Protein AF-A0AAW1N102-F1 (afdb_monomer_lite)

pLDDT: mean 80.51, std 17.34, range [40.53, 95.25]

Organism: Popillia japonica (NCBI:txid7064)

Sequence (116 aa):
MAQPAQQYQPYTPKVELMEFDNWYEGSQIMRALHAMQRQNFHLQTSRSNMLDILNGLDTQAPFAKAKRFPDGKIYICESSGDWARKLMQLRIALDFKDPVKDPKATSINTCVFVVD

Structure (mmCIF, N/CA/C/O backbone):
data_AF-A0AAW1N102-F1
#
_entry.id   AF-A0AAW1N102-F1
#
loop_
_atom_site.group_PDB
_atom_site.id
_atom_site.type_symbol
_atom_site.label_atom_id
_atom_site.label_alt_id
_atom_site.label_comp_id
_atom_site.label_asym_id
_atom_site.label_entity_id
_atom_site.label_seq_id
_atom_site.pdbx_PDB_ins_code
_atom_site.Cartn_x
_atom_site.Cartn_y
_atom_site.Cartn_z
_atom_site.occupancy
_atom_site.B_iso_or_equiv
_atom_site.auth_seq_id
_atom_site.auth_comp_id
_atom_site.auth_asym_id
_atom_site.auth_atom_id
_atom_site.pdbx_PDB_model_num
ATOM 1 N N . MET A 1 1 ? -19.792 -25.028 25.383 1.00 46.50 1 MET A N 1
ATOM 2 C CA . MET A 1 1 ? -19.231 -23.997 26.283 1.00 46.50 1 MET A CA 1
ATOM 3 C C . MET A 1 1 ? -19.065 -22.729 25.460 1.00 46.50 1 MET A C 1
ATOM 5 O O . MET A 1 1 ? -18.263 -22.739 24.537 1.00 46.50 1 MET A O 1
ATOM 9 N N . ALA A 1 2 ? -19.899 -21.710 25.681 1.00 49.56 2 ALA A N 1
ATOM 10 C CA . ALA A 1 2 ? -19.805 -20.442 24.956 1.00 49.56 2 ALA A CA 1
ATOM 11 C C . ALA A 1 2 ? -18.636 -19.627 25.529 1.00 49.56 2 ALA A C 1
ATOM 13 O O . ALA A 1 2 ? -18.536 -19.487 26.747 1.00 49.56 2 ALA A O 1
ATOM 14 N N . GLN A 1 3 ? -17.736 -19.140 24.672 1.00 55.53 3 GLN A N 1
ATOM 15 C CA . GLN A 1 3 ? -16.681 -18.220 25.098 1.00 55.53 3 GLN A CA 1
ATOM 16 C C . GLN A 1 3 ? -17.335 -16.946 25.657 1.00 55.53 3 GLN A C 1
ATOM 18 O O . GLN A 1 3 ? -18.270 -16.437 25.033 1.00 55.53 3 GLN A O 1
ATOM 23 N N . PRO A 1 4 ? -16.895 -16.435 26.822 1.00 51.41 4 PRO A N 1
ATOM 24 C CA . PRO A 1 4 ? -17.420 -15.183 27.343 1.00 51.41 4 PRO A CA 1
ATOM 25 C C . PRO A 1 4 ? -17.129 -14.072 26.330 1.00 51.41 4 PRO A C 1
ATOM 27 O O . PRO A 1 4 ? -16.001 -13.947 25.850 1.00 51.41 4 PRO A O 1
ATOM 30 N N . ALA A 1 5 ? -18.154 -13.290 25.986 1.00 58.06 5 ALA A N 1
ATOM 31 C CA . ALA A 1 5 ? -18.010 -12.140 25.106 1.00 58.06 5 ALA A CA 1
ATOM 32 C C . ALA A 1 5 ? -16.941 -11.207 25.691 1.00 58.06 5 ALA A C 1
ATOM 34 O O . ALA A 1 5 ? -17.115 -10.667 26.785 1.00 58.06 5 ALA A O 1
ATOM 35 N N . GLN A 1 6 ? -15.809 -11.065 24.998 1.00 57.34 6 GLN A N 1
ATOM 36 C CA . GLN A 1 6 ? -14.737 -10.175 25.429 1.00 57.34 6 GLN A CA 1
ATOM 37 C C . GLN A 1 6 ? -15.283 -8.746 25.494 1.00 57.34 6 GLN A C 1
ATOM 39 O O . GLN A 1 6 ? -15.721 -8.184 24.490 1.00 57.34 6 GLN A O 1
ATOM 44 N N . GLN A 1 7 ? -15.280 -8.168 26.694 1.00 61.28 7 GLN A N 1
ATOM 45 C CA . GLN A 1 7 ? -15.655 -6.778 26.913 1.00 61.28 7 GLN A CA 1
ATOM 46 C C . GLN A 1 7 ? -14.703 -5.874 26.116 1.00 61.28 7 GLN A C 1
ATOM 48 O O . GLN A 1 7 ? -13.484 -5.972 26.258 1.00 61.28 7 GLN A O 1
ATOM 53 N N . TYR A 1 8 ? -15.263 -5.012 25.261 1.00 63.50 8 TYR A N 1
ATOM 54 C CA . TYR A 1 8 ? -14.492 -4.095 24.419 1.00 63.50 8 TYR A CA 1
ATOM 55 C C . TYR A 1 8 ? -13.621 -3.189 25.299 1.00 63.50 8 TYR A C 1
ATOM 57 O O . TYR A 1 8 ? -14.144 -2.463 26.148 1.00 63.50 8 TYR A O 1
ATOM 65 N N . GLN A 1 9 ? -12.298 -3.247 25.123 1.00 65.19 9 GLN A N 1
ATOM 66 C CA . GLN A 1 9 ? -11.386 -2.414 25.902 1.00 65.19 9 GLN A CA 1
ATOM 67 C C . GLN A 1 9 ? -11.444 -0.953 25.424 1.00 65.19 9 GLN A C 1
ATOM 69 O O . GLN A 1 9 ? -11.537 -0.704 24.219 1.00 65.19 9 GLN A O 1
ATOM 74 N N . PRO A 1 10 ? -11.399 0.027 26.344 1.00 63.66 10 PRO A N 1
ATOM 75 C CA . PRO A 1 10 ? -11.389 1.440 25.985 1.00 63.66 10 PRO A CA 1
ATOM 76 C C . PRO A 1 10 ? -10.142 1.813 25.168 1.00 63.66 10 PRO A C 1
ATOM 78 O O . PRO A 1 10 ? -9.112 1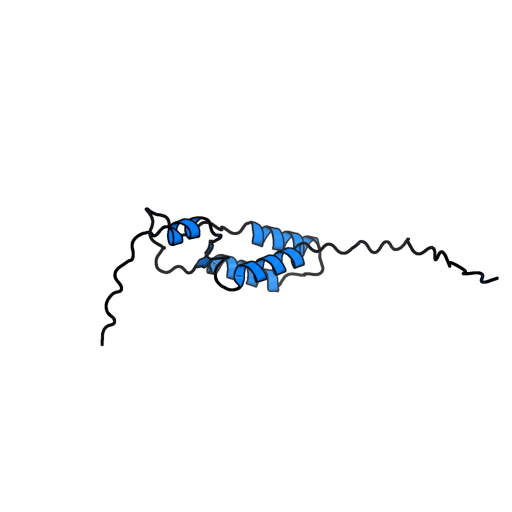.146 25.245 1.00 63.66 10 PRO A O 1
ATOM 81 N N . TYR A 1 11 ? -10.245 2.896 24.390 1.00 67.38 11 TYR A N 1
ATOM 82 C CA . TYR A 1 11 ? -9.155 3.458 23.582 1.00 67.38 11 TYR A CA 1
ATOM 83 C C . TYR A 1 11 ? -7.968 3.809 24.493 1.00 67.38 11 TYR A C 1
ATOM 85 O O . TYR A 1 11 ? -8.004 4.808 25.210 1.00 67.38 11 TYR A O 1
ATOM 93 N N . THR A 1 12 ? -6.957 2.940 24.543 1.00 76.00 12 THR A N 1
ATOM 94 C CA . THR A 1 12 ? -5.747 3.161 25.349 1.00 76.00 12 THR A CA 1
ATOM 95 C C . THR A 1 12 ? -4.732 3.986 24.553 1.00 76.00 12 THR A C 1
ATOM 97 O O . THR A 1 12 ? -4.757 3.933 23.322 1.00 76.00 12 THR A O 1
ATOM 100 N N . PRO A 1 13 ? -3.779 4.681 25.206 1.00 76.88 13 PRO A N 1
ATOM 101 C CA . PRO A 1 13 ? -2.740 5.448 24.506 1.00 76.88 13 PRO A CA 1
ATOM 102 C C . PRO A 1 13 ? -1.952 4.619 23.482 1.00 76.88 13 PRO A C 1
ATOM 104 O O . PRO A 1 13 ? -1.515 5.119 22.454 1.00 76.88 13 PRO A O 1
ATOM 107 N N . LYS A 1 14 ? -1.806 3.312 23.730 1.00 78.19 14 LYS A N 1
ATOM 108 C CA . LYS A 1 14 ? -1.167 2.390 22.788 1.00 78.19 14 LYS A CA 1
ATOM 109 C C . LYS A 1 14 ? -1.973 2.224 21.494 1.00 78.19 14 LYS A C 1
ATOM 111 O O . LYS A 1 14 ? -1.375 2.135 20.433 1.00 78.19 14 LYS A O 1
ATOM 116 N N . VAL A 1 15 ? -3.303 2.179 21.580 1.00 77.56 15 VAL A N 1
ATOM 117 C CA . VAL A 1 15 ? -4.196 2.082 20.411 1.00 77.56 15 VAL A CA 1
ATOM 118 C C . VAL A 1 15 ? -4.215 3.398 19.636 1.00 77.56 15 VAL A C 1
ATOM 120 O O . VAL A 1 15 ? -4.246 3.372 18.413 1.00 77.56 15 VAL A O 1
ATOM 123 N N . GLU A 1 16 ? -4.115 4.532 20.332 1.00 80.62 16 GLU A N 1
ATOM 124 C CA . GLU A 1 16 ? -3.989 5.854 19.707 1.00 80.62 16 GLU A CA 1
ATOM 125 C C . GLU A 1 16 ? -2.715 5.970 18.862 1.00 80.62 16 GLU A C 1
ATOM 127 O O . GLU A 1 16 ? -2.771 6.436 17.732 1.00 80.62 16 GLU A O 1
ATOM 132 N N . LEU A 1 17 ? -1.582 5.452 19.347 1.00 83.88 17 LEU A N 1
ATOM 133 C CA . LEU A 1 17 ? -0.347 5.410 18.555 1.00 83.88 17 LEU A CA 1
ATOM 134 C C . LEU A 1 17 ? -0.481 4.547 17.291 1.00 83.88 17 LEU A C 1
ATOM 136 O O . LEU A 1 17 ? 0.11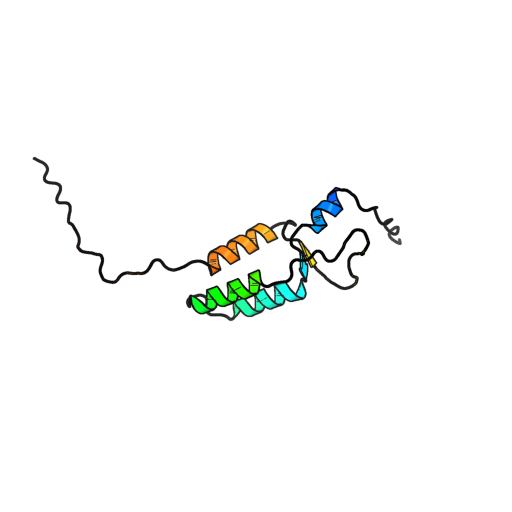8 4.870 16.270 1.00 83.88 17 LEU A O 1
ATOM 140 N N . MET A 1 18 ? -1.291 3.485 17.335 1.00 84.69 18 MET A N 1
ATOM 141 C CA . MET A 1 18 ? -1.533 2.629 16.170 1.00 84.69 18 MET A CA 1
ATOM 142 C C . MET A 1 18 ? -2.385 3.312 15.092 1.00 84.69 18 MET A C 1
ATOM 144 O O . MET A 1 18 ? -2.387 2.838 13.962 1.00 84.69 18 MET A O 1
ATOM 148 N N . GLU A 1 19 ? -3.099 4.401 15.393 1.00 87.12 19 GLU A N 1
ATOM 149 C CA . GLU A 1 19 ? -3.821 5.195 14.383 1.00 87.12 19 GLU A CA 1
ATOM 150 C C . GLU A 1 19 ? -2.856 5.893 13.405 1.00 87.12 19 GLU A C 1
ATOM 152 O O . GLU A 1 19 ? -3.221 6.170 12.266 1.00 87.12 19 GLU A O 1
ATOM 157 N N . PHE A 1 20 ? -1.612 6.131 13.832 1.00 87.38 20 PHE A N 1
ATOM 158 C CA . PHE A 1 20 ? -0.573 6.788 13.032 1.00 87.38 20 PHE A CA 1
ATOM 159 C C . PHE A 1 20 ? 0.320 5.815 12.253 1.00 87.38 20 PHE A C 1
ATOM 161 O O . PHE A 1 20 ? 1.187 6.254 11.499 1.00 87.38 20 PHE A O 1
ATOM 168 N N . ASP A 1 21 ? 0.135 4.509 12.442 1.00 90.69 21 ASP A N 1
ATOM 169 C CA . ASP A 1 21 ? 0.822 3.498 11.643 1.00 90.69 21 ASP A CA 1
ATOM 170 C C . ASP A 1 21 ? 0.228 3.405 10.231 1.00 90.69 21 ASP A C 1
ATOM 172 O O . ASP A 1 21 ? -0.906 3.807 9.974 1.00 90.69 21 ASP A O 1
ATOM 176 N N . ASN A 1 22 ? 0.985 2.806 9.311 1.00 92.62 22 ASN A N 1
ATOM 177 C CA . ASN A 1 22 ? 0.478 2.493 7.980 1.00 92.62 22 ASN A CA 1
ATOM 178 C C . ASN A 1 22 ? -0.392 1.231 8.020 1.00 92.62 22 ASN A C 1
ATOM 180 O O . ASN A 1 22 ? 0.079 0.137 8.353 1.00 92.62 22 ASN A O 1
ATOM 184 N N . TRP A 1 23 ? -1.653 1.376 7.619 1.00 94.69 23 TRP A N 1
ATOM 185 C CA . TRP A 1 23 ? -2.623 0.293 7.510 1.00 94.69 23 TRP A CA 1
ATOM 186 C C . TRP A 1 23 ? -3.049 0.076 6.071 1.00 94.69 23 TRP A C 1
ATOM 188 O O . TRP A 1 23 ? -3.667 0.930 5.451 1.00 94.69 23 TRP A O 1
ATOM 198 N N . TYR A 1 24 ? -2.803 -1.123 5.565 1.00 94.69 24 TYR A N 1
ATOM 199 C CA . TYR A 1 24 ? -3.195 -1.512 4.220 1.00 94.69 24 TYR A CA 1
ATOM 200 C C . TYR A 1 24 ? -4.469 -2.346 4.258 1.00 94.69 24 TYR A C 1
ATOM 202 O O . TYR A 1 24 ? -4.546 -3.327 5.001 1.00 94.69 24 TYR A O 1
ATOM 210 N N . GLU A 1 25 ? -5.454 -2.039 3.413 1.00 94.75 25 GLU A N 1
ATOM 211 C CA . GLU A 1 25 ? -6.565 -2.970 3.190 1.00 94.75 25 GLU A CA 1
ATOM 212 C C . GLU A 1 25 ? -6.026 -4.247 2.523 1.00 94.75 25 GLU A C 1
ATOM 214 O O . GLU A 1 25 ? -5.448 -4.208 1.431 1.00 94.75 25 GLU A O 1
ATOM 219 N N . GLY A 1 26 ? -6.239 -5.398 3.164 1.00 92.69 26 GLY A N 1
ATOM 220 C CA . GLY A 1 26 ? -5.635 -6.677 2.787 1.00 92.69 26 GLY A CA 1
ATOM 221 C C . GLY A 1 26 ? -5.910 -7.074 1.335 1.00 92.69 26 GLY A C 1
ATOM 222 O O . GLY A 1 26 ? -5.017 -7.531 0.626 1.00 92.69 26 GLY A O 1
ATOM 223 N N . SER A 1 27 ? -7.123 -6.833 0.835 1.00 92.88 27 SER A N 1
ATOM 224 C CA . SER A 1 27 ? -7.469 -7.106 -0.565 1.00 92.88 27 SER A CA 1
ATOM 225 C C . SER A 1 27 ? -6.773 -6.179 -1.560 1.00 92.88 27 SER A C 1
ATOM 227 O O . SER A 1 27 ? -6.547 -6.577 -2.702 1.00 92.88 27 SER A O 1
ATOM 229 N N . GLN A 1 28 ? -6.454 -4.937 -1.190 1.00 93.62 28 GLN A N 1
ATOM 230 C CA . GLN A 1 28 ? -5.758 -4.011 -2.087 1.00 93.62 28 GLN A CA 1
ATOM 231 C C . GLN A 1 28 ? -4.286 -4.383 -2.213 1.00 93.62 28 GLN A C 1
ATOM 233 O O . GLN A 1 28 ? -3.810 -4.615 -3.325 1.00 93.62 28 GLN A O 1
ATOM 238 N N . ILE A 1 29 ? -3.601 -4.540 -1.080 1.00 94.06 29 ILE A N 1
ATOM 239 C CA . ILE A 1 29 ? -2.181 -4.898 -1.062 1.00 94.06 29 ILE A CA 1
ATOM 240 C C . ILE A 1 29 ? -1.934 -6.264 -1.711 1.00 94.06 29 ILE A C 1
ATOM 242 O O . ILE A 1 29 ? -1.047 -6.387 -2.550 1.00 94.06 29 ILE A O 1
ATOM 246 N N . MET A 1 30 ? -2.768 -7.274 -1.439 1.00 94.12 30 MET A N 1
ATOM 247 C CA . MET A 1 30 ? -2.610 -8.590 -2.068 1.00 94.12 30 MET A CA 1
ATOM 248 C C . MET A 1 30 ? -2.857 -8.556 -3.579 1.00 94.12 30 MET A C 1
ATOM 250 O O . MET A 1 30 ? -2.140 -9.223 -4.325 1.00 94.12 30 MET A O 1
ATOM 254 N N . ARG A 1 31 ? -3.824 -7.759 -4.058 1.00 94.31 31 ARG A N 1
ATOM 255 C CA . ARG A 1 31 ? -4.036 -7.563 -5.503 1.00 94.31 31 ARG A CA 1
ATOM 256 C C . ARG A 1 31 ? -2.842 -6.878 -6.158 1.00 94.31 31 ARG A C 1
ATOM 258 O O . ARG A 1 31 ? -2.421 -7.326 -7.221 1.00 94.31 31 ARG A O 1
ATOM 265 N N . ALA A 1 32 ? -2.285 -5.846 -5.523 1.00 93.81 32 ALA A N 1
ATOM 266 C CA . ALA A 1 32 ? -1.096 -5.159 -6.017 1.00 93.81 32 ALA A CA 1
ATOM 267 C C . ALA A 1 32 ? 0.100 -6.120 -6.111 1.00 93.81 32 ALA A C 1
ATOM 269 O O . ALA A 1 32 ? 0.684 -6.270 -7.182 1.00 93.81 32 ALA A O 1
ATOM 270 N N . LEU A 1 33 ? 0.396 -6.858 -5.036 1.00 94.31 33 LEU A N 1
ATOM 271 C CA . LEU A 1 33 ? 1.491 -7.833 -5.005 1.00 94.31 33 LEU A CA 1
ATOM 272 C C . LEU A 1 33 ? 1.311 -8.941 -6.054 1.00 94.31 33 LEU A C 1
ATOM 274 O O . LEU A 1 33 ? 2.255 -9.288 -6.760 1.00 94.31 33 LEU A O 1
ATOM 278 N N . HIS A 1 34 ? 0.096 -9.470 -6.209 1.00 95.25 34 HIS A N 1
ATOM 279 C CA . HIS A 1 34 ? -0.190 -10.495 -7.213 1.00 95.25 34 HIS A CA 1
ATOM 280 C C . HIS A 1 34 ? -0.083 -9.958 -8.652 1.00 95.25 34 HIS A C 1
ATOM 282 O O . HIS A 1 34 ? 0.371 -10.668 -9.548 1.00 95.25 34 HIS A O 1
ATOM 288 N N . ALA A 1 35 ? -0.456 -8.697 -8.894 1.00 91.44 35 ALA A N 1
ATOM 289 C CA . ALA A 1 35 ? -0.264 -8.062 -10.197 1.00 91.44 35 ALA A CA 1
ATOM 290 C C . ALA A 1 35 ? 1.228 -7.902 -10.540 1.00 91.44 35 ALA A C 1
ATOM 292 O O . ALA A 1 35 ? 1.614 -8.129 -11.688 1.00 91.44 35 ALA A O 1
ATOM 293 N N . MET A 1 36 ? 2.064 -7.576 -9.548 1.00 93.50 36 MET A N 1
ATOM 294 C CA . MET A 1 36 ? 3.517 -7.414 -9.708 1.00 93.50 36 MET A CA 1
ATOM 295 C C . MET A 1 36 ? 4.229 -8.718 -10.068 1.00 93.50 36 MET A C 1
ATOM 297 O O . MET A 1 36 ? 5.165 -8.699 -10.860 1.00 93.50 36 MET A O 1
ATOM 301 N N . GLN A 1 37 ? 3.759 -9.865 -9.568 1.00 91.56 37 GLN A N 1
ATOM 302 C CA . GLN A 1 37 ? 4.351 -11.175 -9.884 1.00 91.56 37 GLN A CA 1
ATOM 303 C C . GLN A 1 37 ? 4.389 -11.493 -11.386 1.00 91.56 37 GLN A C 1
ATOM 305 O O . GLN A 1 37 ? 5.202 -12.304 -11.820 1.00 91.56 37 GLN A O 1
ATOM 310 N N . ARG A 1 38 ? 3.512 -10.872 -12.183 1.00 88.81 38 ARG A N 1
ATOM 311 C CA . ARG A 1 38 ? 3.413 -11.092 -13.634 1.00 88.81 38 ARG A CA 1
ATOM 312 C C . ARG A 1 38 ? 4.193 -10.067 -14.463 1.00 88.81 38 ARG A C 1
ATOM 314 O O . ARG A 1 38 ? 4.157 -10.139 -15.687 1.00 88.81 38 ARG A O 1
ATOM 321 N N . GLN A 1 39 ? 4.845 -9.099 -13.823 1.00 90.69 39 GLN A N 1
ATOM 322 C CA . GLN A 1 39 ? 5.562 -8.019 -14.499 1.00 90.69 39 GLN A CA 1
ATOM 323 C C . GLN A 1 39 ? 7.030 -8.374 -14.752 1.00 90.69 39 GLN A C 1
ATOM 325 O O . GLN A 1 39 ? 7.602 -9.263 -14.121 1.00 90.69 39 GLN A O 1
ATOM 330 N N . ASN A 1 40 ? 7.659 -7.659 -15.687 1.00 88.31 40 ASN A N 1
ATOM 331 C CA . ASN A 1 40 ? 9.061 -7.880 -16.021 1.00 88.31 40 ASN A CA 1
ATOM 332 C C . ASN A 1 40 ? 9.988 -7.015 -15.156 1.00 88.31 40 ASN A C 1
ATOM 334 O O . ASN A 1 40 ? 10.236 -5.849 -15.459 1.00 88.31 40 ASN A O 1
ATOM 338 N N . PHE A 1 41 ? 10.584 -7.631 -14.137 1.00 88.88 41 PHE A N 1
ATOM 339 C CA . PHE A 1 41 ? 11.518 -6.973 -13.225 1.00 88.88 41 PHE A CA 1
ATOM 340 C C . PHE A 1 41 ? 12.829 -6.508 -13.868 1.00 88.88 41 PHE A C 1
ATOM 342 O O . PHE A 1 41 ? 13.536 -5.749 -13.224 1.00 88.88 41 PHE A O 1
ATOM 349 N N . HIS A 1 42 ? 13.179 -6.901 -15.097 1.00 87.19 42 HIS A N 1
ATOM 350 C CA . HIS A 1 42 ? 14.416 -6.436 -15.749 1.00 87.19 42 HIS A CA 1
ATOM 351 C C . HIS A 1 42 ? 14.284 -5.016 -16.309 1.00 87.19 42 HIS A C 1
ATOM 353 O O . HIS A 1 42 ? 15.273 -4.293 -16.409 1.00 87.19 42 HIS A O 1
ATOM 359 N N . LEU A 1 43 ? 13.064 -4.594 -16.651 1.00 89.19 43 LEU A N 1
ATOM 360 C CA . LEU A 1 43 ? 12.810 -3.273 -17.213 1.00 89.19 43 LEU A CA 1
ATOM 361 C C . LEU A 1 43 ? 12.692 -2.237 -16.091 1.00 89.19 43 LEU A C 1
ATOM 363 O O . LEU A 1 43 ? 11.792 -2.331 -15.256 1.00 89.19 43 LEU A O 1
ATOM 367 N N . GLN A 1 44 ? 13.548 -1.210 -16.111 1.00 88.62 44 GLN A N 1
ATOM 368 C CA . GLN A 1 44 ? 13.517 -0.122 -15.123 1.00 88.62 44 GLN A CA 1
ATOM 369 C C . GLN A 1 44 ? 12.140 0.550 -15.053 1.00 88.62 44 GLN A C 1
ATOM 371 O O . GLN A 1 44 ? 11.628 0.786 -13.967 1.00 88.62 44 GLN A O 1
ATOM 376 N N . THR A 1 45 ? 11.513 0.806 -16.203 1.00 90.25 45 THR A N 1
ATOM 377 C CA . THR A 1 45 ? 10.172 1.408 -16.275 1.00 90.25 45 THR A CA 1
ATOM 378 C C . THR A 1 45 ? 9.110 0.536 -15.612 1.00 90.25 45 THR A C 1
ATOM 380 O O . THR A 1 45 ? 8.247 1.049 -14.909 1.00 90.25 45 THR A O 1
ATOM 383 N N . SER A 1 46 ? 9.188 -0.789 -15.777 1.00 91.44 46 SER A N 1
ATOM 384 C CA . SER A 1 46 ? 8.271 -1.719 -15.115 1.00 91.44 46 SER A CA 1
ATOM 385 C C . SER A 1 46 ? 8.467 -1.697 -13.599 1.00 91.44 46 SER A C 1
ATOM 387 O O . SER A 1 46 ? 7.482 -1.607 -12.870 1.00 91.44 46 SER A O 1
ATOM 389 N N . ARG A 1 47 ? 9.719 -1.702 -13.117 1.00 93.38 47 ARG A N 1
ATOM 390 C CA . ARG A 1 47 ? 10.015 -1.599 -11.679 1.00 93.38 47 ARG A CA 1
ATOM 391 C C . ARG A 1 47 ? 9.539 -0.282 -11.072 1.00 93.38 47 ARG A C 1
ATOM 393 O O . ARG A 1 47 ? 8.891 -0.313 -10.030 1.00 93.38 47 ARG A O 1
ATOM 400 N N . SER A 1 48 ? 9.783 0.842 -11.745 1.00 93.12 48 SER A N 1
ATOM 401 C CA . SER A 1 48 ? 9.297 2.157 -11.314 1.00 93.12 48 SER A CA 1
ATOM 402 C C . SER A 1 48 ? 7.768 2.196 -11.237 1.00 93.12 48 SER A C 1
ATOM 404 O O . SER A 1 48 ? 7.233 2.563 -10.199 1.00 93.12 48 SER A O 1
ATOM 406 N N . ASN A 1 49 ? 7.060 1.681 -12.249 1.00 93.62 49 ASN A N 1
ATOM 407 C CA . ASN A 1 49 ? 5.596 1.595 -12.207 1.00 93.62 49 ASN A CA 1
ATOM 408 C C . ASN A 1 49 ? 5.095 0.726 -11.038 1.00 93.62 49 ASN A C 1
ATOM 410 O O . ASN A 1 49 ? 4.094 1.050 -10.404 1.00 93.62 49 ASN A O 1
ATOM 414 N N . MET A 1 50 ? 5.769 -0.391 -10.740 1.00 94.81 50 MET A N 1
ATOM 415 C CA . MET A 1 50 ? 5.415 -1.234 -9.592 1.00 94.81 50 MET A CA 1
ATOM 416 C C . MET A 1 50 ? 5.649 -0.514 -8.260 1.00 94.81 50 MET A C 1
ATOM 418 O O . MET A 1 50 ? 4.826 -0.632 -7.353 1.00 94.81 50 MET A O 1
ATOM 422 N N . LEU A 1 51 ? 6.739 0.244 -8.145 1.00 95.00 51 LEU A N 1
ATOM 423 C CA . LEU A 1 51 ? 7.036 1.049 -6.964 1.00 95.00 51 LEU A CA 1
ATOM 424 C C . LEU A 1 51 ? 5.971 2.131 -6.747 1.00 95.00 51 LEU A C 1
ATOM 426 O O . LEU A 1 51 ? 5.484 2.284 -5.628 1.00 95.00 51 LEU A O 1
ATOM 430 N N . ASP A 1 52 ? 5.555 2.810 -7.816 1.00 94.69 52 ASP A N 1
ATOM 431 C CA . ASP A 1 52 ? 4.502 3.827 -7.768 1.00 94.69 52 ASP A CA 1
ATOM 432 C C . ASP A 1 52 ? 3.167 3.234 -7.301 1.00 94.69 52 ASP A C 1
ATOM 434 O O . ASP A 1 52 ? 2.501 3.810 -6.443 1.00 94.69 52 ASP A O 1
ATOM 438 N N . ILE A 1 53 ? 2.804 2.039 -7.786 1.00 93.94 53 ILE A N 1
ATOM 439 C CA . ILE A 1 53 ? 1.604 1.322 -7.325 1.00 93.94 53 ILE A CA 1
ATOM 440 C C . ILE A 1 53 ? 1.687 1.015 -5.825 1.00 93.94 53 ILE A C 1
ATOM 442 O O . ILE A 1 53 ? 0.707 1.204 -5.113 1.00 93.94 53 ILE A O 1
ATOM 446 N N . LEU A 1 54 ? 2.839 0.540 -5.340 1.00 93.19 54 LEU A N 1
ATOM 447 C CA . LEU A 1 54 ? 3.054 0.217 -3.923 1.00 93.19 54 LEU A CA 1
ATOM 448 C C . LEU A 1 54 ? 2.985 1.452 -3.021 1.00 93.19 54 LEU A C 1
ATOM 450 O O . LEU A 1 54 ? 2.438 1.375 -1.921 1.00 93.19 54 LEU A O 1
ATOM 454 N N . ASN A 1 55 ? 3.546 2.571 -3.475 1.00 92.94 55 ASN A N 1
ATOM 455 C CA . ASN A 1 55 ? 3.552 3.832 -2.736 1.00 92.94 55 ASN A CA 1
ATOM 456 C C . ASN A 1 55 ? 2.203 4.561 -2.810 1.00 92.94 55 ASN A C 1
ATOM 458 O O . ASN A 1 55 ? 1.892 5.344 -1.920 1.00 92.94 55 ASN A O 1
ATOM 462 N N . GLY A 1 56 ? 1.403 4.291 -3.843 1.00 93.19 56 GLY A N 1
ATOM 463 C CA . GLY A 1 56 ? 0.060 4.841 -4.020 1.00 93.19 56 GLY A CA 1
ATOM 464 C C . GLY A 1 56 ? -1.053 4.071 -3.302 1.00 93.19 56 GLY A C 1
ATOM 465 O O . GLY A 1 56 ? -2.219 4.433 -3.451 1.00 93.19 56 GLY A O 1
ATOM 466 N N . LEU A 1 57 ? -0.734 3.004 -2.561 1.00 93.44 57 LEU A N 1
ATOM 467 C CA . LEU A 1 57 ? -1.724 2.297 -1.748 1.00 93.44 57 LEU A CA 1
ATOM 468 C C . LEU A 1 57 ? -2.203 3.180 -0.592 1.00 93.44 57 LEU A C 1
ATOM 470 O O . LEU A 1 57 ? -1.405 3.868 0.039 1.00 93.44 57 LEU A O 1
ATOM 474 N N . ASP A 1 58 ? -3.497 3.102 -0.282 1.00 92.06 58 ASP A N 1
ATOM 475 C CA . ASP A 1 58 ? -4.052 3.749 0.905 1.00 92.06 58 ASP A CA 1
ATOM 476 C C . ASP A 1 58 ? -3.472 3.108 2.176 1.00 92.06 58 ASP A C 1
ATOM 478 O O . ASP A 1 58 ? -3.507 1.881 2.332 1.00 92.06 58 ASP A O 1
ATOM 482 N N . THR A 1 59 ? -2.915 3.949 3.049 1.00 93.25 59 THR A N 1
ATOM 483 C CA . THR A 1 59 ? -2.285 3.561 4.317 1.00 93.25 59 THR A CA 1
ATOM 484 C C . THR A 1 59 ? -3.069 4.025 5.542 1.00 93.25 59 THR A C 1
ATOM 486 O O . THR A 1 59 ? -2.580 3.887 6.664 1.00 93.25 59 THR A O 1
ATOM 489 N N . GLN A 1 60 ? -4.264 4.598 5.366 1.00 90.31 60 GLN A N 1
ATOM 490 C CA . GLN A 1 60 ? -5.024 5.157 6.480 1.00 90.31 60 GLN A CA 1
ATOM 491 C C . GLN A 1 60 ? -5.508 4.088 7.463 1.00 90.31 60 GLN A C 1
ATOM 493 O O . GLN A 1 60 ? -6.047 3.045 7.081 1.00 90.31 60 GLN A O 1
ATOM 498 N N . ALA A 1 61 ? -5.393 4.395 8.759 1.00 90.44 61 ALA A N 1
ATOM 499 C CA . ALA A 1 61 ? -5.945 3.555 9.808 1.00 90.44 61 ALA A CA 1
ATOM 500 C C . ALA A 1 61 ? -7.465 3.373 9.626 1.00 90.44 61 ALA A C 1
ATOM 502 O O . ALA A 1 61 ? -8.214 4.339 9.438 1.00 90.44 61 ALA A O 1
ATOM 503 N N . PRO A 1 62 ? -7.978 2.133 9.703 1.00 89.69 62 PRO A N 1
ATOM 504 C CA . PRO A 1 62 ? -9.396 1.874 9.476 1.00 89.69 62 PRO A CA 1
ATOM 505 C C . PRO A 1 62 ? -10.270 2.209 10.695 1.00 89.69 62 PRO A C 1
ATOM 507 O O . PRO A 1 62 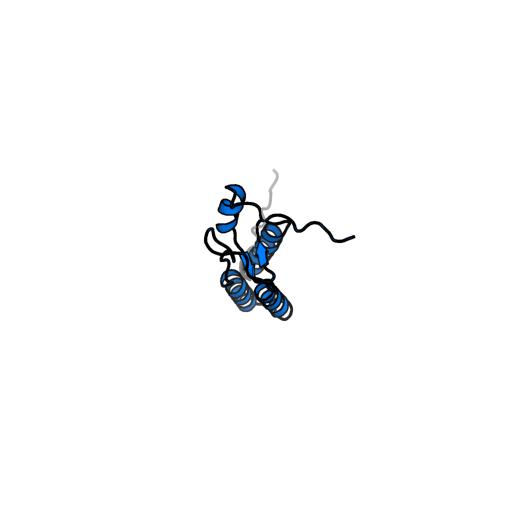? -11.497 2.120 10.618 1.00 89.69 62 PRO A O 1
ATOM 510 N N . PHE A 1 63 ? -9.658 2.611 11.806 1.00 88.88 63 PHE A N 1
ATOM 511 C CA . PHE A 1 63 ? -10.294 2.982 13.063 1.00 88.88 63 PHE A CA 1
ATOM 512 C C . PHE A 1 63 ? -9.803 4.360 13.516 1.00 88.88 63 PHE A C 1
ATOM 514 O O . PHE A 1 63 ? -8.764 4.832 13.074 1.00 88.88 63 PHE A O 1
ATOM 521 N N . ALA A 1 64 ? -10.564 4.980 14.409 1.00 84.88 64 ALA A N 1
ATOM 522 C CA . ALA A 1 64 ? -10.206 6.209 15.107 1.00 84.88 64 ALA A CA 1
ATOM 523 C C . ALA A 1 64 ? -10.931 6.229 16.458 1.00 84.88 64 ALA A C 1
ATOM 525 O O . ALA A 1 64 ? -11.832 5.420 16.701 1.00 84.88 64 ALA A O 1
ATOM 526 N N . LYS A 1 65 ? -10.644 7.201 17.325 1.00 80.56 65 LYS A N 1
ATOM 527 C CA . LYS A 1 65 ? -11.337 7.328 18.625 1.00 80.56 65 LYS A CA 1
ATOM 528 C C . LYS A 1 65 ? -12.874 7.307 18.518 1.00 80.56 65 LYS A C 1
ATOM 530 O O . LYS A 1 65 ? -13.546 6.729 19.368 1.00 80.56 65 LYS A O 1
ATOM 535 N N . ALA A 1 66 ? -13.428 7.915 17.466 1.00 81.25 66 ALA A N 1
ATOM 536 C CA . ALA A 1 66 ? -14.870 7.958 17.197 1.00 81.25 66 ALA A CA 1
ATOM 537 C C . ALA A 1 66 ? -15.362 6.868 16.221 1.00 81.25 66 ALA A C 1
ATOM 539 O O . ALA A 1 66 ? -16.560 6.776 15.957 1.00 81.25 66 ALA A O 1
ATOM 540 N N . LYS A 1 67 ? -14.461 6.048 15.666 1.00 82.50 67 LYS A N 1
ATOM 541 C CA . LYS A 1 67 ? -14.758 5.093 14.593 1.00 82.50 67 LYS A CA 1
ATOM 542 C C . LYS A 1 67 ? -14.210 3.714 14.943 1.00 82.50 67 LYS A C 1
ATOM 544 O O . LYS A 1 67 ? -13.003 3.510 15.019 1.00 82.50 67 LYS A O 1
ATOM 549 N N . ARG A 1 68 ? -15.107 2.742 15.112 1.00 82.94 68 ARG A N 1
ATOM 550 C CA . ARG A 1 68 ? -14.709 1.342 15.305 1.00 82.94 68 ARG A CA 1
ATOM 551 C C . ARG A 1 68 ? -14.037 0.785 14.056 1.00 82.94 68 ARG A C 1
ATOM 553 O O . ARG A 1 68 ? -14.303 1.237 12.943 1.00 82.94 68 ARG A O 1
ATOM 560 N N . PHE A 1 69 ? -13.219 -0.239 14.268 1.00 86.88 69 PHE A N 1
ATOM 561 C CA . PHE A 1 69 ? -12.676 -1.041 13.183 1.00 86.88 69 PHE A CA 1
ATOM 562 C C . PHE A 1 69 ? -13.832 -1.623 12.342 1.00 86.88 69 PHE A C 1
ATOM 564 O O . PHE A 1 69 ? -14.811 -2.104 12.922 1.00 86.88 69 PHE A O 1
ATOM 571 N N . PRO A 1 70 ? -13.771 -1.540 11.004 1.00 88.00 70 PRO A N 1
ATOM 572 C CA . PRO A 1 70 ? -14.837 -1.993 10.121 1.00 88.00 70 PRO A CA 1
ATOM 573 C C . PRO A 1 70 ? -15.018 -3.510 10.199 1.00 88.00 70 PRO A C 1
ATOM 575 O O . PRO A 1 70 ? -14.046 -4.263 10.212 1.00 88.00 70 PRO A O 1
ATOM 578 N N . ASP A 1 71 ? -16.272 -3.953 10.202 1.00 87.56 71 ASP A N 1
ATOM 579 C CA . ASP A 1 71 ? -16.599 -5.377 10.181 1.00 87.56 71 ASP A CA 1
ATOM 580 C C . ASP A 1 71 ? -16.399 -5.980 8.779 1.00 87.56 71 ASP A C 1
ATOM 582 O O . ASP A 1 71 ? -16.540 -5.298 7.760 1.00 87.56 71 ASP A O 1
ATOM 586 N N . GLY A 1 72 ? -16.040 -7.262 8.726 1.00 86.69 72 GLY A N 1
ATOM 587 C CA . GLY A 1 72 ? -15.884 -8.025 7.483 1.00 86.69 72 GLY A CA 1
ATOM 588 C C . GLY A 1 72 ? -14.693 -7.635 6.598 1.00 86.69 72 GLY A C 1
ATOM 589 O O . GLY A 1 72 ? -14.550 -8.180 5.503 1.00 86.69 72 GLY A O 1
ATOM 590 N N . LYS A 1 73 ? -13.825 -6.719 7.043 1.00 88.12 73 LYS A N 1
ATOM 591 C CA . LYS A 1 73 ? -12.621 -6.309 6.309 1.00 88.12 73 LYS A CA 1
ATOM 592 C C . LYS A 1 73 ? -11.346 -6.699 7.045 1.00 88.12 73 LYS A C 1
ATOM 594 O O . LYS A 1 73 ? -11.260 -6.618 8.265 1.00 88.12 73 LYS A O 1
ATOM 599 N N . ILE A 1 74 ? -10.332 -7.078 6.272 1.00 91.38 74 ILE A N 1
ATOM 600 C CA . ILE A 1 74 ? -9.006 -7.431 6.781 1.00 91.38 74 ILE A CA 1
ATOM 601 C C . ILE A 1 74 ? -8.059 -6.282 6.462 1.00 91.38 74 ILE A C 1
ATOM 603 O O . ILE A 1 74 ? -7.981 -5.856 5.309 1.00 91.38 74 ILE A O 1
ATOM 607 N N . TYR A 1 75 ? -7.317 -5.821 7.465 1.00 93.81 75 TYR A N 1
ATOM 608 C CA . TYR A 1 75 ? -6.243 -4.853 7.279 1.00 93.81 75 TYR A CA 1
ATOM 609 C C . TYR A 1 75 ? -4.923 -5.405 7.798 1.00 93.81 75 TYR A C 1
ATOM 611 O O . TYR A 1 75 ? -4.889 -6.254 8.689 1.00 93.81 75 TYR A O 1
ATOM 619 N N . ILE A 1 76 ? -3.840 -4.903 7.220 1.00 92.88 76 ILE A N 1
ATOM 620 C CA . ILE A 1 76 ? -2.466 -5.243 7.561 1.00 92.88 76 ILE A CA 1
ATOM 621 C C . ILE A 1 76 ? -1.810 -3.980 8.102 1.00 92.88 76 ILE A C 1
ATOM 623 O O . ILE A 1 76 ? -1.689 -2.996 7.379 1.00 92.88 76 ILE A O 1
ATOM 627 N N . CYS A 1 77 ? -1.385 -4.020 9.359 1.00 92.44 77 CYS A N 1
ATOM 628 C CA . CYS A 1 77 ? -0.576 -2.961 9.949 1.00 92.44 77 CYS A CA 1
ATOM 629 C C . CYS A 1 77 ? 0.902 -3.206 9.630 1.00 92.44 77 CYS A C 1
ATOM 631 O O . CYS A 1 77 ? 1.409 -4.301 9.883 1.00 92.44 77 CYS A O 1
ATOM 633 N N . GLU A 1 78 ? 1.592 -2.203 9.086 1.00 90.56 78 GLU A N 1
ATOM 634 C CA . GLU A 1 78 ? 2.995 -2.318 8.670 1.00 90.56 78 GLU A CA 1
ATOM 635 C C . GLU A 1 78 ? 3.932 -2.627 9.847 1.00 90.56 78 GLU A C 1
ATOM 637 O O . GLU A 1 78 ? 4.834 -3.457 9.710 1.00 90.56 78 GLU A O 1
ATOM 642 N N . SER A 1 79 ? 3.684 -2.026 11.016 1.00 87.94 79 SER A N 1
ATOM 643 C CA . SER A 1 79 ? 4.459 -2.249 12.246 1.00 87.94 79 SER A CA 1
ATOM 644 C C . SER A 1 79 ? 4.198 -3.616 12.890 1.00 87.94 79 SER A C 1
ATOM 646 O O . SER A 1 79 ? 4.933 -4.046 13.783 1.00 87.94 79 SER A O 1
ATOM 648 N N . SER A 1 80 ? 3.164 -4.332 12.438 1.00 86.06 80 SER A N 1
ATOM 649 C CA . SER A 1 80 ? 2.829 -5.652 12.952 1.00 86.06 80 SER A CA 1
ATOM 650 C C . SER A 1 80 ? 3.660 -6.740 12.271 1.00 86.06 80 SER A C 1
ATOM 652 O O . SER A 1 80 ? 3.584 -6.961 11.061 1.00 86.06 80 SER A O 1
ATOM 654 N N . GLY A 1 81 ? 4.439 -7.475 13.066 1.00 85.50 81 GLY A N 1
ATOM 655 C CA . GLY A 1 81 ? 5.229 -8.606 12.586 1.00 85.50 81 GLY A CA 1
ATOM 656 C C . GLY A 1 81 ? 6.372 -8.178 11.663 1.00 85.50 81 GLY A C 1
ATOM 657 O O . GLY A 1 81 ? 7.192 -7.343 12.023 1.00 85.50 81 GLY A O 1
ATOM 658 N N . ASP A 1 82 ? 6.451 -8.798 10.485 1.00 91.75 82 ASP A N 1
ATOM 659 C CA . ASP A 1 82 ? 7.569 -8.647 9.542 1.00 91.75 82 ASP A CA 1
ATOM 660 C C . ASP A 1 82 ? 7.240 -7.765 8.320 1.00 91.75 82 ASP A C 1
ATOM 662 O O . ASP A 1 82 ? 8.047 -7.663 7.388 1.00 91.75 82 ASP A O 1
ATOM 666 N N . TRP A 1 83 ? 6.046 -7.164 8.278 1.00 91.69 83 TRP A N 1
ATOM 667 C CA . TRP A 1 83 ? 5.548 -6.441 7.105 1.00 91.69 83 TRP A CA 1
ATOM 668 C C . TRP A 1 83 ? 6.406 -5.231 6.750 1.00 91.69 83 TRP A C 1
ATOM 670 O O . TRP A 1 83 ? 6.823 -5.132 5.596 1.00 91.69 83 TRP A O 1
ATOM 680 N N . ALA A 1 84 ? 6.760 -4.394 7.729 1.00 91.75 84 ALA A N 1
ATOM 681 C CA . ALA A 1 84 ? 7.659 -3.255 7.536 1.00 91.75 84 ALA A CA 1
ATOM 682 C C . ALA A 1 84 ? 8.956 -3.658 6.823 1.00 91.75 84 ALA A C 1
ATOM 684 O O . ALA A 1 84 ? 9.327 -3.088 5.797 1.00 91.75 84 ALA A O 1
ATOM 685 N N . ARG A 1 85 ? 9.621 -4.710 7.317 1.00 94.06 85 ARG A N 1
ATOM 686 C CA . ARG A 1 85 ? 10.873 -5.208 6.735 1.00 94.06 85 ARG A CA 1
ATOM 687 C C . ARG A 1 85 ? 10.674 -5.698 5.301 1.00 94.06 85 ARG A C 1
ATOM 689 O O . ARG A 1 85 ? 11.461 -5.342 4.427 1.00 94.06 85 ARG A O 1
ATOM 696 N N . LYS A 1 86 ? 9.640 -6.505 5.048 1.00 94.00 86 LYS A N 1
ATOM 697 C CA . LYS A 1 86 ? 9.372 -7.086 3.720 1.00 94.00 86 LYS A CA 1
ATOM 698 C C 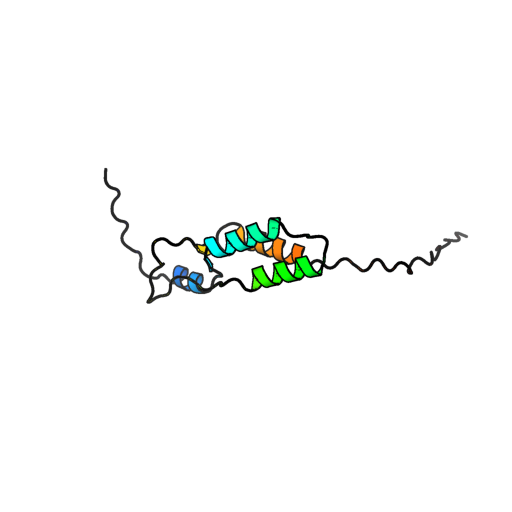. LYS A 1 86 ? 8.997 -6.021 2.690 1.00 94.00 86 LYS A C 1
ATOM 700 O O . LYS A 1 86 ? 9.501 -6.062 1.571 1.00 94.00 86 LYS A O 1
ATOM 705 N N . LEU A 1 87 ? 8.152 -5.062 3.065 1.00 93.25 87 LEU A N 1
ATOM 706 C CA . LEU A 1 87 ? 7.757 -3.961 2.187 1.00 93.25 87 LEU A CA 1
ATOM 707 C C . LEU A 1 87 ? 8.929 -3.021 1.912 1.00 93.25 87 LEU A C 1
ATOM 709 O O . LEU A 1 87 ? 9.128 -2.629 0.765 1.00 93.25 87 LEU A O 1
ATOM 713 N N . MET A 1 88 ? 9.759 -2.725 2.914 1.00 93.88 88 MET A N 1
ATOM 714 C CA . MET A 1 88 ? 10.986 -1.952 2.715 1.00 93.88 88 MET A CA 1
ATOM 715 C C . MET A 1 88 ? 11.946 -2.653 1.744 1.00 93.88 88 MET A C 1
ATOM 717 O O . MET A 1 88 ? 12.414 -2.034 0.793 1.00 93.88 88 MET A O 1
ATOM 721 N N . GLN A 1 89 ? 12.205 -3.949 1.939 1.00 94.50 89 GLN A N 1
ATOM 722 C CA . GLN A 1 89 ? 13.055 -4.737 1.039 1.00 94.50 89 GLN A CA 1
ATOM 723 C C . GLN A 1 89 ? 12.518 -4.748 -0.395 1.00 94.50 89 GLN A C 1
ATOM 725 O O . GLN A 1 89 ? 13.292 -4.598 -1.339 1.00 94.50 89 GLN A O 1
ATOM 730 N N . LEU A 1 90 ? 11.200 -4.883 -0.561 1.00 93.88 90 LEU A N 1
ATOM 731 C CA . LEU A 1 90 ? 10.558 -4.841 -1.870 1.00 93.88 90 LEU A CA 1
ATOM 732 C C . LEU A 1 90 ? 10.712 -3.468 -2.534 1.00 93.88 90 LEU A C 1
ATOM 734 O O . LEU A 1 90 ? 11.102 -3.402 -3.695 1.00 93.88 90 LEU A O 1
ATOM 738 N N . ARG A 1 91 ? 10.467 -2.375 -1.800 1.00 94.44 91 ARG A N 1
ATOM 739 C CA . ARG A 1 91 ? 10.647 -1.005 -2.309 1.00 94.44 91 ARG A CA 1
ATOM 740 C C . ARG A 1 91 ? 12.086 -0.765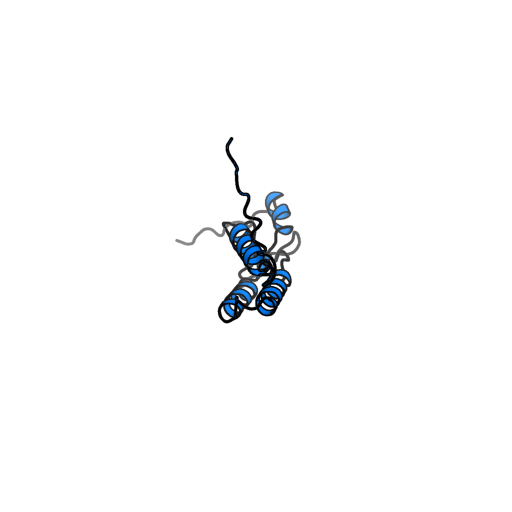 -2.769 1.00 94.44 91 ARG A C 1
ATOM 742 O O . ARG A 1 91 ? 12.287 -0.287 -3.878 1.00 94.44 91 ARG A O 1
ATOM 749 N N . ILE A 1 92 ? 13.074 -1.174 -1.968 1.00 93.94 92 ILE A N 1
ATOM 750 C CA . ILE A 1 92 ? 14.501 -1.062 -2.316 1.00 93.94 92 ILE A CA 1
ATOM 751 C C . ILE A 1 92 ? 14.827 -1.870 -3.578 1.00 93.94 92 ILE A C 1
ATOM 753 O O . ILE A 1 92 ? 15.513 -1.375 -4.469 1.00 93.94 92 ILE A O 1
ATOM 757 N N . ALA A 1 93 ? 14.325 -3.103 -3.681 1.00 91.44 93 ALA A N 1
ATOM 758 C CA . ALA A 1 93 ? 14.560 -3.943 -4.853 1.00 91.44 93 ALA A CA 1
ATOM 759 C C . ALA A 1 93 ? 13.945 -3.352 -6.135 1.00 91.44 93 ALA A C 1
ATOM 761 O O . ALA A 1 93 ? 14.520 -3.486 -7.214 1.00 91.44 93 ALA A O 1
ATOM 762 N N . LEU A 1 94 ? 12.791 -2.688 -6.027 1.00 92.69 94 LEU A N 1
ATOM 763 C CA . LEU A 1 94 ? 12.136 -2.022 -7.154 1.00 92.69 94 LEU A CA 1
ATOM 764 C C . LEU A 1 94 ? 12.828 -0.707 -7.545 1.00 92.69 94 LEU A C 1
ATOM 766 O O . LEU A 1 94 ? 12.919 -0.401 -8.732 1.00 92.69 94 LEU A O 1
ATOM 770 N N . ASP A 1 95 ? 13.352 0.046 -6.578 1.00 92.50 95 ASP A N 1
ATOM 771 C CA . ASP A 1 95 ? 14.072 1.300 -6.839 1.00 92.50 95 ASP A CA 1
ATOM 772 C C . ASP A 1 95 ? 15.510 1.083 -7.343 1.00 92.50 95 ASP A C 1
ATOM 774 O O . ASP A 1 95 ? 16.164 2.017 -7.809 1.00 92.50 95 ASP A O 1
ATOM 778 N N . PHE A 1 96 ? 16.019 -0.153 -7.302 1.00 88.69 96 PHE A N 1
ATOM 779 C CA . PHE A 1 96 ? 17.362 -0.455 -7.782 1.00 88.69 96 PHE A CA 1
ATOM 780 C C . PHE A 1 96 ? 17.531 -0.060 -9.259 1.00 88.69 96 PHE A C 1
ATOM 782 O O . PHE A 1 96 ? 16.846 -0.563 -10.161 1.00 88.69 96 PHE A O 1
ATOM 789 N N . LYS A 1 97 ? 18.486 0.843 -9.493 1.00 83.19 97 LYS A N 1
ATOM 790 C CA . LYS A 1 97 ? 18.942 1.269 -10.815 1.00 83.19 97 LYS A CA 1
ATOM 791 C C . LYS A 1 97 ? 20.248 0.555 -11.102 1.00 83.19 97 LYS A C 1
ATOM 793 O O . LYS A 1 97 ? 21.180 0.652 -10.304 1.00 83.19 97 LYS A O 1
ATOM 798 N N . ASP A 1 98 ? 20.314 -0.144 -12.232 1.00 75.94 98 ASP A N 1
ATOM 799 C CA . ASP A 1 98 ? 21.574 -0.741 -12.658 1.00 75.94 98 ASP A CA 1
ATOM 800 C C . ASP A 1 98 ? 22.620 0.371 -12.795 1.00 75.94 98 ASP A C 1
ATOM 802 O O . ASP A 1 98 ? 22.353 1.374 -13.472 1.00 75.94 98 ASP A O 1
ATOM 806 N N . PRO A 1 99 ? 23.801 0.227 -12.170 1.00 68.38 99 PRO A N 1
ATOM 807 C CA . PRO A 1 99 ? 24.909 1.106 -12.475 1.00 68.38 99 PRO A CA 1
ATOM 808 C C . PRO A 1 99 ? 25.178 0.941 -13.967 1.00 68.38 99 PRO A C 1
ATOM 810 O O . PRO A 1 99 ? 25.419 -0.169 -14.446 1.00 68.38 99 PRO A O 1
ATOM 813 N N . VAL A 1 100 ? 25.038 2.041 -14.703 1.00 62.41 100 VAL A N 1
ATOM 814 C CA . VAL A 1 100 ? 25.258 2.112 -16.145 1.00 62.41 100 VAL A CA 1
ATOM 815 C C . VAL A 1 100 ? 26.526 1.324 -16.471 1.00 62.41 100 VAL A C 1
ATOM 817 O O . VAL A 1 100 ? 27.618 1.685 -16.039 1.00 62.41 100 VAL A O 1
ATOM 820 N N . LYS A 1 101 ? 26.393 0.215 -17.208 1.00 56.16 101 LYS A N 1
ATOM 821 C CA . LYS A 1 101 ? 27.539 -0.374 -17.897 1.00 56.16 101 LYS A CA 1
ATOM 822 C C . LYS A 1 101 ? 27.916 0.618 -18.982 1.00 56.16 101 LYS A C 1
ATOM 824 O O . LYS A 1 101 ? 27.410 0.520 -20.095 1.00 56.16 101 LYS A O 1
ATOM 829 N N . ASP A 1 102 ? 28.765 1.582 -18.649 1.00 50.03 102 ASP A N 1
ATOM 830 C CA . ASP A 1 102 ? 29.479 2.353 -19.653 1.00 50.03 102 ASP A CA 1
ATOM 831 C C . ASP A 1 102 ? 30.280 1.353 -20.497 1.00 50.03 102 ASP A C 1
ATOM 833 O O . ASP A 1 102 ? 31.213 0.730 -19.985 1.00 50.03 102 ASP A O 1
ATOM 837 N N . PRO A 1 103 ? 29.990 1.178 -21.799 1.00 54.78 103 PRO A N 1
ATOM 838 C CA . PRO A 1 103 ? 30.820 0.344 -22.659 1.00 54.78 103 PRO A CA 1
ATOM 839 C C . PRO A 1 103 ? 32.157 1.027 -23.012 1.00 54.78 103 PRO A C 1
ATOM 841 O O . PRO A 1 103 ? 32.877 0.560 -23.891 1.00 54.78 103 PRO A O 1
ATOM 844 N N . LYS A 1 104 ? 32.501 2.149 -22.362 1.00 51.59 104 LYS A N 1
ATOM 845 C CA . LYS A 1 104 ? 33.702 2.954 -22.621 1.00 51.59 104 LYS A CA 1
ATOM 846 C C . LYS A 1 104 ? 34.345 3.473 -21.331 1.00 51.59 104 LYS A C 1
ATOM 848 O O . LYS A 1 104 ? 34.564 4.666 -21.178 1.00 51.59 104 LYS A O 1
ATOM 853 N N . ALA A 1 105 ? 34.684 2.579 -20.412 1.00 51.50 105 ALA A N 1
ATOM 854 C CA . ALA A 1 105 ? 35.590 2.911 -19.314 1.00 51.50 105 ALA A CA 1
ATOM 855 C C . ALA A 1 105 ? 36.413 1.687 -18.904 1.00 51.50 105 ALA A C 1
ATOM 857 O O . ALA A 1 105 ? 36.337 1.184 -17.788 1.00 51.50 105 ALA A O 1
ATOM 858 N N . THR A 1 106 ? 37.220 1.176 -19.830 1.00 46.91 106 THR A N 1
ATOM 859 C CA . THR A 1 106 ? 38.382 0.364 -19.456 1.00 46.91 106 THR A CA 1
ATOM 860 C C . THR A 1 106 ? 39.535 0.685 -20.400 1.00 46.91 106 THR A C 1
ATOM 862 O O . THR A 1 106 ? 40.005 -0.152 -21.162 1.00 46.91 106 THR A O 1
ATOM 865 N N . SER A 1 107 ? 40.010 1.933 -20.345 1.00 43.88 107 SER A N 1
ATOM 866 C CA . SER A 1 107 ? 41.447 2.147 -20.504 1.00 43.88 107 SER A CA 1
ATOM 867 C C . SER A 1 107 ? 42.086 1.495 -19.288 1.00 43.88 107 SER A C 1
ATOM 869 O O . SER A 1 107 ? 41.994 2.011 -18.175 1.00 43.88 107 SER A O 1
ATOM 871 N N . ILE A 1 108 ? 42.641 0.305 -19.491 1.00 47.56 108 ILE A N 1
ATOM 872 C CA . ILE A 1 108 ? 43.457 -0.376 -18.496 1.00 47.56 108 ILE A CA 1
ATOM 873 C C . ILE A 1 108 ? 44.695 0.507 -18.313 1.00 47.56 108 ILE A C 1
ATOM 875 O O . ILE A 1 108 ? 45.649 0.417 -19.081 1.00 47.56 108 ILE A O 1
ATOM 879 N N . ASN A 1 109 ? 44.670 1.403 -17.325 1.00 41.28 109 ASN A N 1
ATOM 880 C CA . ASN A 1 109 ? 45.903 1.907 -16.738 1.00 41.28 109 ASN A CA 1
ATOM 881 C C . ASN A 1 109 ? 46.527 0.717 -16.012 1.00 41.28 109 ASN A C 1
ATOM 883 O O . ASN A 1 109 ? 46.230 0.440 -14.851 1.00 41.28 109 ASN A O 1
ATOM 887 N N . THR A 1 110 ? 47.345 -0.034 -16.743 1.00 44.94 110 THR A N 1
ATOM 888 C CA . THR A 1 110 ? 48.284 -0.985 -16.169 1.00 44.94 110 THR A CA 1
ATOM 889 C C . THR A 1 110 ? 49.227 -0.177 -15.286 1.00 44.94 110 THR A C 1
ATOM 891 O O . THR A 1 110 ? 50.168 0.444 -15.774 1.00 44.94 110 THR A O 1
ATOM 894 N N . CYS A 1 111 ? 48.965 -0.155 -13.980 1.00 40.53 111 CYS A N 1
ATOM 895 C CA . CYS A 1 111 ? 49.982 0.190 -12.998 1.00 40.53 111 CYS A CA 1
ATOM 896 C C . CYS A 1 111 ? 51.058 -0.897 -13.074 1.00 40.53 111 CYS A C 1
ATOM 898 O O . CYS A 1 111 ? 50.947 -1.949 -12.446 1.00 40.53 111 CYS A O 1
ATOM 900 N N . VAL A 1 112 ? 52.076 -0.660 -13.899 1.00 41.19 112 VAL A N 1
ATOM 901 C CA . VAL A 1 112 ? 53.335 -1.395 -13.837 1.00 41.19 112 VAL A CA 1
ATOM 902 C C . VAL A 1 112 ? 54.019 -0.929 -12.558 1.00 41.19 112 VAL A C 1
ATOM 904 O O . VAL A 1 112 ? 54.552 0.176 -12.498 1.00 41.19 112 VAL A O 1
ATOM 907 N N . PHE A 1 113 ? 53.955 -1.745 -11.509 1.00 40.66 113 PHE A N 1
ATOM 908 C CA . PHE A 1 113 ? 54.870 -1.605 -10.385 1.00 40.66 113 PHE A CA 1
ATOM 909 C C . PHE A 1 113 ? 56.259 -2.004 -10.889 1.00 40.66 113 PHE A C 1
ATOM 911 O O . PHE A 1 113 ? 56.547 -3.187 -11.054 1.00 40.66 113 PHE A O 1
ATOM 918 N N . VAL A 1 114 ? 57.093 -1.009 -11.194 1.00 46.50 114 VAL A N 1
ATOM 919 C CA . VAL A 1 114 ? 58.540 -1.204 -11.304 1.00 46.50 114 VAL A CA 1
ATOM 920 C C . VAL A 1 114 ? 59.062 -1.272 -9.875 1.00 46.50 114 VAL A C 1
ATOM 922 O O . VAL A 1 114 ? 58.924 -0.314 -9.117 1.00 46.50 114 VAL A O 1
ATOM 925 N N . VAL A 1 115 ? 59.576 -2.438 -9.497 1.00 45.81 115 VAL A N 1
ATOM 926 C CA . VAL A 1 115 ? 60.377 -2.616 -8.288 1.00 45.81 115 VAL A CA 1
ATOM 927 C C . VAL A 1 115 ? 61.829 -2.501 -8.746 1.00 45.81 115 VAL A C 1
ATOM 929 O O . VAL A 1 115 ? 62.293 -3.379 -9.472 1.00 45.81 115 VAL A O 1
ATOM 932 N N . ASP A 1 116 ? 62.481 -1.395 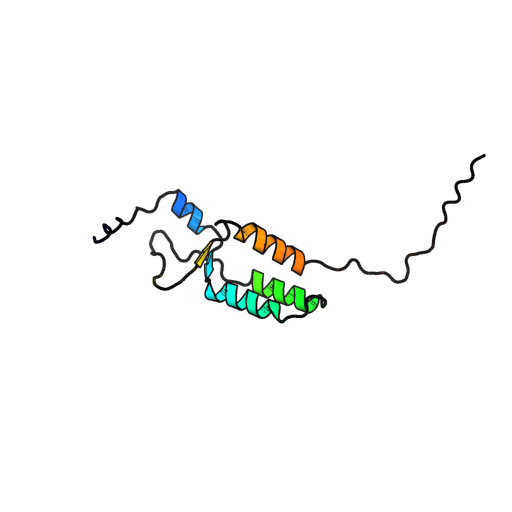-8.390 1.00 43.59 116 ASP A N 1
ATOM 933 C CA . ASP A 1 116 ? 63.946 -1.301 -8.284 1.00 43.59 116 ASP A CA 1
ATOM 934 C C . ASP A 1 116 ? 64.351 -1.680 -6.851 1.00 43.59 116 ASP A C 1
ATOM 936 O O . ASP A 1 116 ? 63.663 -1.213 -5.908 1.00 43.59 116 ASP A O 1
#

Foldseek 3Di:
DDDPDPDDDACDVVNQVLQPFFKAFPVQVVVLVVVLVPFDLVDLVRLVVSLCSLVPTHRGDCADNVGDRDPPTDMDTCPPDCNVVVSVVSNCSSNDDPPDPPVPPDPPPPPPPDDD

InterPro domains:
  IPR001337 Tobacco mosaic virus-like, coat protein [PF00721] (8-99)
  IPR036417 Tobacco mosaic virus-like, coat protein superfamily [G3DSA:1.20.120.70] (7-111)
  IPR036417 Tobacco mosaic virus-like, coat protein superfamily [SSF47195] (8-101)

Secondary structure (DSSP, 8-state):
-PPP-PPPPP--HHHHHHTTS-EEEHHHHHHHHHHHTTS-TTSHHHHHHHHHHHHTS----S-BTTBPPPTT--EEETTSTTHHHHHHHHHHHHHPPPP---TT------------

Radius of gyration: 24.03 Å; chains: 1; bounding box: 84×32×50 Å